Protein AF-A0A8B6Y1W4-F1 (afdb_monomer_lite)

Structure (mmCIF, N/CA/C/O backbone):
data_AF-A0A8B6Y1W4-F1
#
_entry.id   AF-A0A8B6Y1W4-F1
#
loop_
_atom_site.group_PDB
_atom_site.id
_atom_site.type_symbol
_atom_site.label_atom_id
_atom_site.label_alt_id
_atom_site.label_comp_id
_atom_site.label_asym_id
_atom_site.label_entity_id
_atom_site.label_seq_id
_atom_site.pdbx_PDB_ins_code
_atom_site.Cartn_x
_atom_site.Cartn_y
_atom_site.Cartn_z
_atom_site.occupancy
_atom_site.B_iso_or_equiv
_atom_site.auth_seq_id
_atom_site.auth_comp_id
_atom_site.auth_asym_id
_atom_site.auth_atom_id
_atom_site.pdbx_PDB_model_num
ATOM 1 N N . MET A 1 1 ? 24.522 -1.149 -4.934 1.00 46.28 1 MET A N 1
ATOM 2 C CA . MET A 1 1 ? 24.017 -0.867 -6.283 1.00 46.28 1 MET A CA 1
ATOM 3 C C . MET A 1 1 ? 22.520 -0.757 -6.133 1.00 46.28 1 MET A C 1
ATOM 5 O O . MET A 1 1 ? 21.873 -1.761 -5.844 1.00 46.28 1 MET A O 1
ATOM 9 N N . LEU A 1 2 ? 22.019 0.471 -6.089 1.00 55.31 2 LEU A N 1
ATOM 10 C CA . LEU A 1 2 ? 20.585 0.722 -6.046 1.00 55.31 2 LEU A CA 1
ATOM 11 C C . LEU A 1 2 ? 20.017 0.372 -7.426 1.00 55.31 2 LEU A C 1
ATOM 13 O O . LEU A 1 2 ? 20.723 0.486 -8.421 1.00 55.31 2 LEU A O 1
ATOM 17 N N . LEU A 1 3 ? 18.756 -0.062 -7.495 1.00 59.62 3 LEU A N 1
ATOM 18 C CA . LEU A 1 3 ? 18.082 -0.335 -8.778 1.00 59.62 3 LEU A CA 1
ATOM 19 C C . LEU A 1 3 ? 18.080 0.899 -9.702 1.00 59.62 3 LEU A C 1
ATOM 21 O O . LEU A 1 3 ? 18.023 0.762 -10.918 1.00 59.62 3 LEU A O 1
ATOM 25 N N . GLU A 1 4 ? 18.181 2.091 -9.109 1.00 60.78 4 GLU A N 1
ATOM 26 C CA . GLU A 1 4 ? 18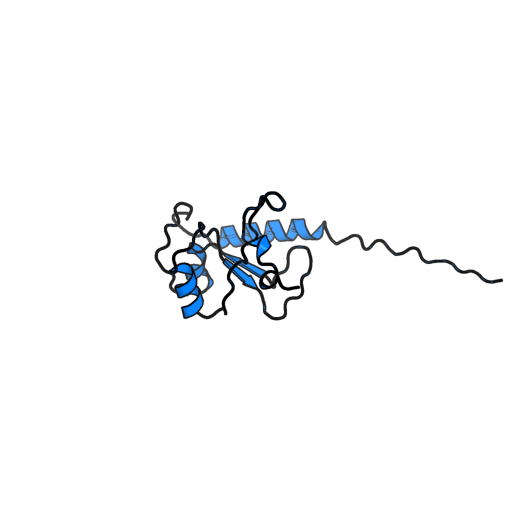.288 3.385 -9.787 1.00 60.78 4 GLU A CA 1
ATOM 27 C C . GLU A 1 4 ? 19.642 3.596 -10.492 1.00 60.78 4 GLU A C 1
ATOM 29 O O . GLU A 1 4 ? 19.711 4.387 -11.426 1.00 60.78 4 GLU A O 1
ATOM 34 N N . ASP A 1 5 ? 20.694 2.864 -10.104 1.00 62.69 5 ASP A N 1
ATOM 35 C CA . ASP A 1 5 ? 22.052 3.013 -10.656 1.00 62.69 5 ASP A CA 1
ATOM 36 C C . ASP A 1 5 ? 22.260 2.217 -11.961 1.00 62.69 5 ASP A C 1
ATOM 38 O O . ASP A 1 5 ? 23.322 2.282 -12.579 1.00 62.69 5 ASP A O 1
ATOM 42 N N . SER A 1 6 ? 21.272 1.413 -12.361 1.00 68.31 6 SER A N 1
ATOM 43 C CA . S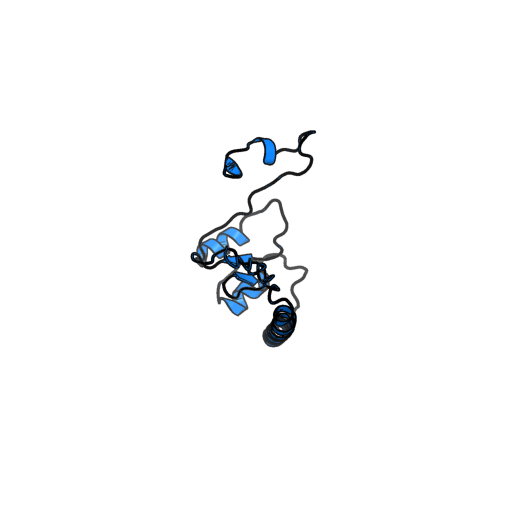ER A 1 6 ? 21.347 0.492 -13.498 1.00 68.31 6 SER A CA 1
ATOM 44 C C . SER A 1 6 ? 20.279 0.832 -14.536 1.00 68.31 6 SER A C 1
ATOM 46 O O . SER A 1 6 ? 19.164 0.309 -14.497 1.00 68.31 6 SER A O 1
ATOM 48 N N . GLU A 1 7 ? 20.640 1.714 -15.470 1.00 66.44 7 GLU A N 1
ATOM 49 C CA . GLU A 1 7 ? 19.762 2.251 -16.525 1.00 66.44 7 GLU A CA 1
ATOM 50 C C . GLU A 1 7 ? 19.144 1.152 -17.413 1.00 66.44 7 GLU A C 1
ATOM 52 O O . GLU A 1 7 ? 18.004 1.278 -17.869 1.00 66.44 7 GLU A O 1
ATOM 57 N N . ASP A 1 8 ? 19.844 0.027 -17.566 1.00 70.88 8 ASP A N 1
ATOM 58 C CA . ASP A 1 8 ? 19.430 -1.104 -18.403 1.00 70.88 8 ASP A CA 1
ATOM 59 C C . ASP A 1 8 ? 18.243 -1.900 -17.834 1.00 70.88 8 ASP A C 1
ATOM 61 O O . ASP A 1 8 ? 17.544 -2.600 -18.571 1.00 70.88 8 ASP A O 1
ATOM 65 N N . LEU A 1 9 ? 17.977 -1.810 -16.525 1.00 80.25 9 LEU A N 1
ATOM 66 C CA . LEU A 1 9 ? 16.931 -2.616 -15.883 1.00 80.25 9 LEU A CA 1
ATOM 67 C C . LEU A 1 9 ? 15.515 -2.102 -16.168 1.00 80.25 9 LEU A C 1
ATOM 69 O O . LEU A 1 9 ? 14.560 -2.879 -16.128 1.00 80.25 9 LEU A O 1
ATOM 73 N N . ASN A 1 10 ? 15.369 -0.817 -16.495 1.00 80.00 10 ASN A N 1
ATOM 74 C CA . ASN A 1 10 ? 14.077 -0.204 -16.819 1.00 80.00 10 ASN A CA 1
ATOM 75 C C . ASN A 1 10 ? 13.688 -0.335 -18.298 1.00 80.00 10 ASN A C 1
ATOM 77 O O . ASN A 1 10 ? 12.578 0.049 -18.685 1.00 80.00 10 ASN A O 1
ATOM 81 N N . GLN A 1 11 ? 14.573 -0.878 -19.133 1.00 82.00 11 GLN A N 1
ATOM 82 C CA . GLN A 1 11 ? 14.340 -1.047 -20.561 1.00 82.00 11 GLN A CA 1
ATOM 83 C C . GLN A 1 11 ? 14.212 -2.522 -20.931 1.00 82.00 11 GLN A C 1
ATOM 85 O O . GLN A 1 11 ? 14.665 -3.412 -20.218 1.00 82.00 11 GLN A O 1
ATOM 90 N N . ASN A 1 12 ? 13.515 -2.765 -22.040 1.00 83.88 12 ASN A N 1
AT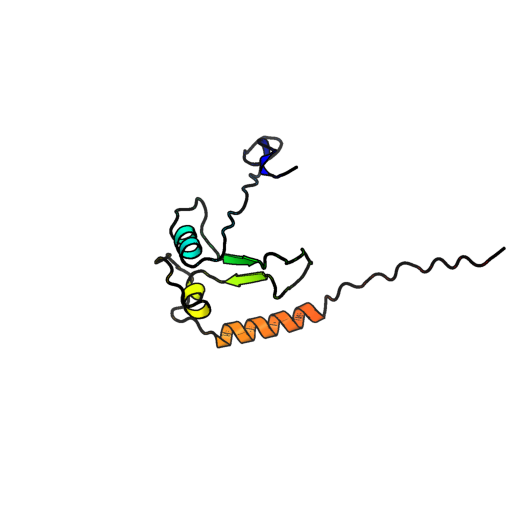OM 91 C CA . ASN A 1 12 ? 13.465 -4.091 -22.634 1.00 83.88 12 ASN A CA 1
ATOM 92 C C . ASN A 1 12 ? 14.612 -4.177 -23.644 1.00 83.88 12 ASN A C 1
ATOM 94 O O . ASN A 1 12 ? 14.607 -3.437 -24.630 1.00 83.88 12 ASN A O 1
ATOM 98 N N . THR A 1 13 ? 15.568 -5.056 -23.374 1.00 85.50 13 THR A N 1
ATOM 99 C CA . THR A 1 13 ? 16.777 -5.279 -24.176 1.00 85.50 13 THR A CA 1
ATOM 100 C C . THR A 1 13 ? 16.915 -6.781 -24.432 1.00 85.50 13 THR A C 1
ATOM 102 O O . THR A 1 13 ? 16.353 -7.585 -23.695 1.00 85.50 13 THR A O 1
ATOM 105 N N . GLU A 1 14 ? 17.701 -7.208 -25.424 1.00 85.31 14 GLU A N 1
ATOM 106 C CA . GLU A 1 14 ? 17.915 -8.643 -25.695 1.00 85.31 14 GLU A CA 1
ATOM 107 C C . GLU A 1 14 ? 18.443 -9.424 -24.476 1.00 85.31 14 GLU A C 1
ATOM 109 O O . GLU A 1 14 ? 18.070 -10.576 -24.266 1.00 85.31 14 GLU A O 1
ATOM 114 N N . ALA A 1 15 ? 19.262 -8.787 -23.632 1.00 85.56 15 ALA A N 1
ATOM 115 C CA . ALA A 1 15 ? 19.750 -9.366 -22.378 1.00 85.56 15 ALA A CA 1
ATOM 116 C C . ALA A 1 15 ? 18.738 -9.278 -21.216 1.00 85.56 15 ALA A C 1
ATOM 118 O O . ALA A 1 15 ? 18.871 -10.014 -20.238 1.00 85.56 15 ALA A O 1
ATOM 119 N N . ASN A 1 16 ? 17.740 -8.392 -21.306 1.00 85.25 16 ASN A N 1
ATOM 120 C CA . ASN A 1 16 ? 16.732 -8.170 -20.273 1.00 85.25 16 ASN A CA 1
ATOM 121 C C . ASN A 1 16 ? 15.326 -8.005 -20.884 1.00 85.25 16 ASN A C 1
ATOM 123 O O . ASN A 1 16 ? 14.894 -6.879 -21.146 1.00 85.25 16 ASN A O 1
ATOM 127 N N . PRO A 1 17 ? 14.582 -9.106 -21.084 1.00 88.88 17 PRO A N 1
ATOM 128 C CA . PRO A 1 17 ? 13.237 -9.044 -21.649 1.00 88.88 17 PRO A CA 1
ATOM 129 C C . PRO A 1 17 ? 12.190 -8.446 -20.689 1.00 88.88 17 PRO A C 1
ATOM 131 O O . PRO A 1 17 ? 11.081 -8.119 -21.118 1.00 88.88 17 PRO A O 1
ATOM 134 N N . PHE A 1 18 ? 12.509 -8.310 -19.394 1.00 89.19 18 PHE A N 1
ATOM 135 C CA . PHE A 1 18 ? 11.572 -7.880 -18.353 1.00 89.19 18 PHE A CA 1
ATOM 136 C C . PHE A 1 18 ? 12.026 -6.580 -17.683 1.00 89.19 18 PHE A C 1
ATOM 138 O O . PHE A 1 18 ? 13.099 -6.497 -17.096 1.00 89.19 18 PHE A O 1
ATOM 145 N N . LYS A 1 19 ? 11.173 -5.555 -17.715 1.00 88.69 19 LYS A N 1
ATOM 146 C CA . LYS A 1 19 ? 11.467 -4.267 -17.074 1.00 88.69 19 LYS A CA 1
ATOM 147 C C . LYS A 1 19 ? 11.307 -4.373 -15.557 1.00 88.69 19 LYS A C 1
ATOM 149 O O . LYS A 1 19 ? 10.265 -4.822 -15.078 1.00 88.69 19 LYS A O 1
ATOM 154 N N . PHE A 1 20 ? 12.294 -3.899 -14.808 1.00 87.81 20 PHE A N 1
ATOM 155 C CA . PHE A 1 20 ? 12.274 -3.834 -13.349 1.00 87.81 20 PHE A CA 1
ATOM 156 C C . PHE A 1 20 ? 11.970 -2.413 -12.885 1.00 87.81 20 PHE A C 1
ATOM 158 O O . PHE A 1 20 ? 12.874 -1.639 -12.597 1.00 87.81 20 PHE A O 1
ATOM 165 N N . LEU A 1 21 ? 10.684 -2.085 -12.777 1.00 86.50 21 LEU A N 1
ATOM 166 C CA . LEU A 1 21 ? 10.250 -0.780 -12.283 1.00 86.50 21 LEU A CA 1
ATOM 167 C C . LEU A 1 21 ? 10.208 -0.772 -10.743 1.00 86.50 21 LEU A C 1
ATOM 169 O O . LEU A 1 21 ? 9.633 -1.690 -10.147 1.00 86.50 21 LEU A O 1
ATOM 173 N N . PRO A 1 22 ? 10.769 0.252 -10.073 1.00 85.81 22 PRO A N 1
ATOM 174 C CA . PRO A 1 22 ? 10.657 0.375 -8.627 1.00 85.81 22 PRO A CA 1
ATOM 175 C C . PRO A 1 22 ? 9.205 0.656 -8.224 1.00 85.81 22 PRO A C 1
ATOM 177 O O . PRO A 1 22 ? 8.529 1.508 -8.800 1.00 85.81 22 PRO A O 1
ATOM 180 N N . CYS A 1 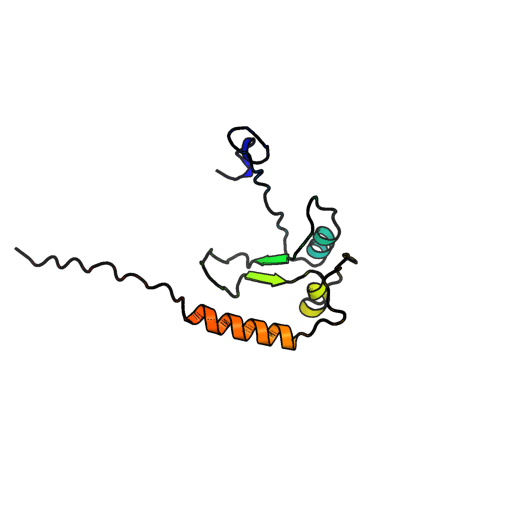23 ? 8.731 -0.042 -7.193 1.00 87.25 23 CYS A N 1
ATOM 181 C CA . CYS A 1 23 ? 7.422 0.233 -6.613 1.00 87.25 23 CYS A CA 1
ATOM 182 C C . CYS A 1 23 ? 7.475 1.561 -5.832 1.00 87.25 23 CYS A C 1
ATOM 184 O O . CYS A 1 23 ? 8.356 1.723 -4.977 1.00 87.25 23 CYS A O 1
ATOM 186 N N . PRO A 1 24 ? 6.569 2.521 -6.096 1.00 88.50 24 PRO A N 1
ATOM 187 C CA . PRO A 1 24 ? 6.570 3.793 -5.391 1.00 88.50 24 PRO A CA 1
ATOM 188 C C . PRO A 1 24 ? 6.240 3.591 -3.908 1.00 88.50 24 PRO A C 1
ATOM 190 O O . PRO A 1 24 ? 5.364 2.808 -3.545 1.00 88.50 24 PRO A O 1
ATOM 193 N N . HIS A 1 25 ? 6.920 4.341 -3.043 1.00 90.50 25 HIS A N 1
ATOM 194 C CA . HIS A 1 25 ? 6.654 4.358 -1.608 1.00 90.50 25 HIS A CA 1
ATOM 195 C C . HIS A 1 25 ? 6.510 5.800 -1.122 1.00 90.50 25 HIS A C 1
ATOM 197 O O . HIS A 1 25 ? 7.183 6.708 -1.607 1.00 90.50 25 HIS A O 1
ATOM 203 N N . VAL A 1 26 ? 5.618 6.017 -0.158 1.00 91.44 26 VAL A N 1
ATOM 204 C CA . VAL A 1 26 ? 5.347 7.331 0.437 1.00 91.44 26 VAL A CA 1
ATOM 205 C C . VAL A 1 26 ? 5.234 7.208 1.950 1.00 91.44 26 VAL A C 1
ATOM 207 O O . VAL A 1 26 ? 4.997 6.123 2.487 1.00 91.44 26 VAL A O 1
ATOM 210 N N . SER A 1 27 ? 5.404 8.322 2.661 1.00 91.56 27 SER A N 1
ATOM 211 C CA . SER A 1 27 ? 5.099 8.353 4.090 1.00 91.56 27 SER A CA 1
ATOM 212 C C . SER A 1 27 ? 3.597 8.175 4.324 1.00 91.56 27 SER A C 1
ATOM 214 O O . SER A 1 27 ? 2.768 8.614 3.529 1.00 91.56 27 SER A O 1
ATOM 216 N N . CYS A 1 28 ? 3.248 7.536 5.440 1.00 89.62 28 CYS A N 1
ATOM 217 C CA . CYS A 1 28 ? 1.867 7.242 5.817 1.00 89.62 28 CYS A CA 1
ATOM 218 C C . CYS A 1 28 ? 1.157 8.472 6.418 1.00 89.62 28 CYS A C 1
ATOM 220 O O . CYS A 1 28 ? 0.766 8.442 7.582 1.00 89.62 28 CYS A O 1
ATOM 222 N N . SER A 1 29 ? 1.032 9.563 5.657 1.00 90.62 29 SER A N 1
ATOM 223 C CA . SER A 1 29 ? 0.127 10.675 5.988 1.00 90.62 29 SER A CA 1
ATOM 224 C C . SER A 1 29 ? -1.163 10.566 5.181 1.00 90.62 29 SER A C 1
ATOM 226 O O . SER A 1 29 ? -1.149 10.074 4.054 1.00 90.62 29 SER A O 1
ATOM 228 N N . GLU A 1 30 ? -2.270 11.057 5.734 1.00 89.31 30 GLU A N 1
ATOM 229 C CA . GLU A 1 30 ? -3.592 11.032 5.087 1.00 89.31 30 GLU A CA 1
ATOM 230 C C . GLU A 1 30 ? -3.548 11.647 3.683 1.00 89.31 30 GLU A C 1
ATOM 232 O O . GLU A 1 30 ? -3.964 11.032 2.704 1.00 89.31 30 GLU A O 1
ATOM 237 N N . THR A 1 31 ? -2.913 12.814 3.567 1.00 90.81 31 THR A N 1
ATOM 238 C CA . THR A 1 31 ? -2.712 13.522 2.298 1.00 90.81 31 THR A CA 1
ATOM 239 C C . THR A 1 31 ? -1.904 12.716 1.285 1.00 90.81 31 THR A C 1
ATOM 241 O O . THR A 1 31 ? -2.231 12.709 0.102 1.00 90.81 31 THR A O 1
ATOM 244 N N . ASN A 1 32 ? -0.858 12.009 1.720 1.00 91.44 32 ASN A N 1
ATOM 245 C CA . ASN A 1 32 ? -0.008 11.236 0.817 1.00 91.44 32 ASN A CA 1
ATOM 246 C C . ASN A 1 32 ? -0.701 9.962 0.343 1.00 91.44 32 ASN A C 1
ATOM 248 O O . ASN A 1 32 ? -0.562 9.597 -0.824 1.00 91.44 32 ASN A O 1
ATOM 252 N N . ILE A 1 33 ? -1.466 9.318 1.226 1.00 89.38 33 ILE A N 1
ATOM 253 C CA . ILE A 1 33 ? -2.289 8.156 0.884 1.00 89.38 33 ILE A CA 1
ATOM 254 C C . ILE A 1 33 ? -3.353 8.564 -0.141 1.00 89.38 33 ILE A C 1
ATOM 256 O O . ILE A 1 33 ? -3.507 7.897 -1.162 1.00 89.38 33 ILE A O 1
ATOM 260 N N . PHE A 1 34 ? -4.028 9.694 0.072 1.00 89.75 34 PHE A N 1
ATOM 261 C CA . PHE A 1 34 ? -4.984 10.225 -0.896 1.00 89.75 34 PHE A CA 1
ATOM 262 C C . PHE A 1 34 ? -4.318 10.519 -2.248 1.00 89.75 34 PHE A C 1
ATOM 264 O O . PHE A 1 34 ? -4.760 10.028 -3.286 1.00 89.75 34 PHE A O 1
ATOM 271 N N . ASN A 1 35 ? -3.209 11.263 -2.234 1.00 90.00 35 ASN A N 1
ATOM 272 C CA . ASN A 1 35 ? -2.511 11.679 -3.449 1.00 90.00 35 ASN A CA 1
ATOM 273 C C . ASN A 1 35 ? -1.988 10.492 -4.263 1.00 90.00 35 ASN A C 1
ATOM 275 O O . ASN A 1 35 ? -2.066 10.519 -5.491 1.00 90.00 35 ASN A O 1
ATOM 279 N N . ILE A 1 36 ? -1.463 9.448 -3.610 1.00 89.25 36 ILE A N 1
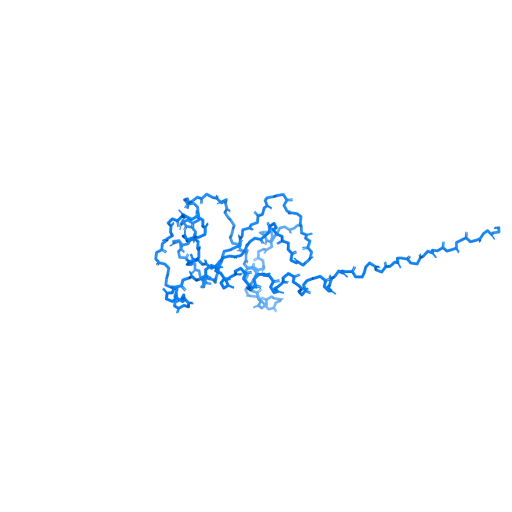ATOM 280 C CA . ILE A 1 36 ? -0.944 8.288 -4.339 1.00 89.25 36 ILE A CA 1
ATOM 281 C C . ILE A 1 36 ? -2.062 7.460 -4.965 1.00 89.25 36 ILE A C 1
ATOM 283 O O . ILE A 1 36 ? -1.875 6.944 -6.059 1.00 89.25 36 ILE A O 1
ATOM 287 N N . LEU A 1 37 ? -3.224 7.367 -4.318 1.00 87.00 37 LEU A N 1
ATOM 288 C CA . LEU A 1 37 ? -4.387 6.680 -4.880 1.00 87.00 37 LEU A CA 1
ATOM 289 C C . LEU A 1 37 ? -5.065 7.497 -5.989 1.00 87.00 37 LEU A C 1
ATOM 291 O O . LEU A 1 37 ? -5.646 6.915 -6.898 1.00 87.00 37 LEU A O 1
ATOM 295 N N . ALA A 1 38 ? -4.988 8.830 -5.922 1.00 87.25 38 ALA A N 1
ATOM 296 C CA . ALA A 1 38 ? -5.572 9.730 -6.917 1.00 87.25 38 ALA A CA 1
ATOM 297 C C . ALA A 1 38 ? -4.721 9.849 -8.187 1.00 87.25 38 ALA A C 1
ATOM 299 O O . ALA A 1 38 ? -5.241 10.139 -9.265 1.00 87.25 38 ALA A O 1
ATOM 300 N N . LYS A 1 39 ? -3.400 9.682 -8.058 1.00 87.88 39 LYS A N 1
ATOM 301 C CA . LYS A 1 39 ? -2.470 9.815 -9.176 1.00 87.88 39 LYS A CA 1
ATOM 302 C C . LYS A 1 39 ? -2.743 8.720 -10.222 1.00 87.88 39 LYS A C 1
ATOM 304 O O . LYS A 1 39 ? -2.905 7.562 -9.843 1.00 87.88 39 LYS A O 1
ATOM 309 N N . PRO A 1 40 ? -2.747 9.043 -11.527 1.00 84.62 40 PRO A N 1
ATOM 310 C CA . PRO A 1 40 ? -2.773 8.018 -12.561 1.00 84.62 40 PRO A CA 1
ATOM 311 C C . PRO A 1 40 ? -1.482 7.192 -12.508 1.00 84.62 40 PRO A C 1
ATOM 313 O O . PRO A 1 40 ? -0.382 7.747 -12.435 1.00 84.62 40 PRO A O 1
ATOM 316 N N . HIS A 1 41 ? -1.628 5.871 -12.559 1.00 85.25 41 HIS A N 1
ATOM 317 C CA . HIS A 1 41 ? -0.519 4.922 -12.647 1.00 85.25 41 HIS A CA 1
ATOM 318 C C . HIS A 1 41 ? -0.617 4.142 -13.952 1.00 85.25 41 HIS A C 1
ATOM 320 O O . HIS A 1 41 ? -1.715 3.868 -14.433 1.00 85.25 41 HIS A O 1
ATOM 326 N N . ASP A 1 42 ? 0.529 3.705 -14.468 1.00 86.75 42 ASP A N 1
ATOM 327 C CA . ASP A 1 42 ? 0.612 2.830 -15.649 1.00 86.75 42 ASP A CA 1
ATOM 328 C C . ASP A 1 42 ? 0.190 1.376 -15.344 1.00 86.75 42 ASP A C 1
ATOM 330 O O . ASP A 1 42 ? 0.333 0.479 -16.174 1.00 86.75 42 ASP A O 1
ATOM 334 N N . PHE A 1 43 ? -0.309 1.124 -14.132 1.00 85.81 43 PHE A N 1
ATOM 335 C CA . PHE A 1 43 ? -0.736 -0.174 -13.631 1.00 85.81 43 PHE A CA 1
ATOM 336 C C . PHE A 1 43 ? -2.043 -0.055 -12.842 1.00 85.81 43 PHE A C 1
ATOM 338 O O . PHE A 1 43 ? -2.357 0.981 -12.254 1.00 85.81 43 PHE A O 1
ATOM 345 N N . GLN A 1 44 ? -2.794 -1.155 -12.787 1.00 84.62 44 GLN A N 1
ATOM 346 C CA . GLN A 1 44 ? -3.969 -1.260 -11.929 1.00 84.62 44 GLN A CA 1
ATOM 347 C C . GLN A 1 44 ? -3.535 -1.451 -10.470 1.00 84.62 44 GLN A C 1
ATOM 349 O O . GLN A 1 44 ? -2.748 -2.345 -10.155 1.00 84.62 44 GLN A O 1
ATOM 354 N N . ILE A 1 45 ? -4.061 -0.620 -9.569 1.00 85.62 45 ILE A N 1
ATOM 355 C CA . ILE A 1 45 ? -3.784 -0.732 -8.135 1.00 85.62 45 ILE A CA 1
ATOM 356 C C . ILE A 1 45 ? -4.563 -1.920 -7.569 1.00 85.62 45 ILE A C 1
ATOM 358 O O . ILE A 1 45 ? -5.787 -1.870 -7.468 1.00 85.62 45 ILE A O 1
ATOM 362 N N . ASP A 1 46 ? -3.847 -2.961 -7.148 1.00 86.38 46 ASP A N 1
ATOM 363 C CA . ASP A 1 46 ? -4.463 -4.091 -6.448 1.00 86.38 46 ASP A CA 1
ATOM 364 C C . ASP A 1 46 ? -4.675 -3.804 -4.950 1.00 86.38 46 ASP A C 1
ATOM 366 O O . ASP A 1 46 ? -5.688 -4.190 -4.370 1.00 86.38 46 ASP A O 1
ATOM 370 N N . GLY A 1 47 ? -3.737 -3.100 -4.311 1.00 88.62 47 GLY A N 1
ATOM 371 C CA . GLY A 1 47 ? -3.800 -2.753 -2.892 1.00 88.62 47 GLY A CA 1
ATOM 372 C C . GLY A 1 47 ? -2.567 -2.006 -2.396 1.00 88.62 47 GLY A C 1
ATOM 373 O O . GLY A 1 47 ? -1.644 -1.7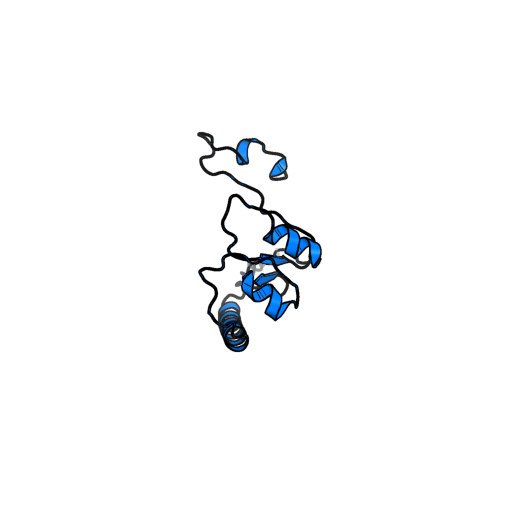17 -3.156 1.00 88.62 47 GLY A O 1
ATOM 374 N N . VAL A 1 48 ? -2.582 -1.672 -1.108 1.00 90.06 48 VAL A N 1
ATOM 375 C CA . VAL A 1 48 ? -1.571 -0.851 -0.439 1.00 90.06 48 VAL A CA 1
ATOM 376 C C . VAL A 1 48 ? -0.883 -1.664 0.652 1.00 90.06 48 VAL A C 1
ATOM 378 O O . VAL A 1 48 ? -1.536 -2.274 1.505 1.00 90.06 48 VAL A O 1
ATOM 381 N N . LEU A 1 49 ? 0.452 -1.648 0.629 1.00 92.75 49 LEU A N 1
ATOM 382 C CA . LEU A 1 49 ? 1.299 -2.231 1.665 1.00 92.75 49 LEU A CA 1
ATOM 383 C C . LEU A 1 49 ? 1.761 -1.156 2.652 1.00 92.75 49 LEU A C 1
ATOM 385 O O . LEU A 1 49 ? 2.340 -0.144 2.263 1.00 92.75 49 LEU A O 1
ATOM 389 N N . PHE A 1 50 ? 1.566 -1.418 3.940 1.00 92.06 50 PHE A N 1
ATOM 390 C CA . PHE A 1 50 ? 1.999 -0.560 5.038 1.00 92.06 50 PHE A CA 1
ATOM 391 C C . PHE A 1 50 ? 3.178 -1.206 5.750 1.00 92.06 50 PHE A C 1
ATOM 393 O O . PHE A 1 50 ? 3.008 -2.221 6.419 1.00 92.06 50 PHE A O 1
ATOM 400 N N . TYR A 1 51 ? 4.362 -0.615 5.630 1.00 93.00 51 TYR A N 1
ATOM 401 C CA . TYR A 1 51 ? 5.571 -1.098 6.294 1.00 93.00 51 TYR A CA 1
ATOM 402 C C . TYR A 1 51 ? 5.896 -0.250 7.520 1.00 93.00 51 TYR A C 1
ATOM 404 O O . TYR A 1 51 ? 5.962 0.979 7.450 1.00 93.00 51 TYR A O 1
ATOM 412 N N . HIS A 1 52 ? 6.192 -0.901 8.642 1.00 92.06 52 HIS A N 1
ATOM 413 C CA . HIS A 1 52 ? 6.798 -0.213 9.773 1.00 92.06 52 HIS A CA 1
ATOM 414 C C . HIS A 1 52 ? 8.253 0.172 9.448 1.00 92.06 52 HIS A C 1
ATOM 416 O O . HIS A 1 52 ? 9.044 -0.675 9.035 1.00 92.06 52 HIS A O 1
ATOM 422 N N . ARG A 1 53 ? 8.643 1.433 9.690 1.00 88.44 53 ARG A N 1
ATOM 423 C CA . ARG A 1 53 ? 9.961 1.987 9.292 1.00 88.44 53 ARG A CA 1
ATOM 424 C C . ARG A 1 53 ? 11.161 1.247 9.891 1.00 88.44 53 ARG A C 1
ATOM 426 O O . ARG A 1 53 ? 12.230 1.238 9.299 1.00 88.44 53 ARG A O 1
ATOM 433 N N . LEU A 1 54 ? 10.983 0.637 11.063 1.00 88.62 54 LEU A N 1
ATOM 434 C CA . LEU A 1 54 ? 12.021 -0.144 11.753 1.00 88.62 54 LEU A CA 1
ATOM 435 C C . LEU A 1 54 ? 11.898 -1.656 11.506 1.00 88.62 54 LEU A C 1
ATOM 437 O O . LEU A 1 54 ? 12.563 -2.447 12.174 1.00 88.62 54 LEU A O 1
ATOM 441 N N . SER A 1 55 ? 11.007 -2.083 10.606 1.00 86.25 55 SER A N 1
ATOM 442 C CA . SER A 1 55 ? 10.848 -3.499 10.291 1.00 86.25 55 SER A CA 1
ATOM 443 C C . SER A 1 55 ? 12.075 -4.005 9.544 1.00 86.25 55 SER A C 1
ATOM 445 O O . SER A 1 55 ? 12.398 -3.530 8.460 1.00 86.25 55 SER A O 1
ATOM 447 N N . GLN A 1 56 ? 12.733 -5.019 10.097 1.00 88.19 56 GLN A N 1
ATOM 448 C CA . GLN A 1 56 ? 13.736 -5.782 9.364 1.00 88.19 56 GLN A CA 1
ATOM 449 C C . GLN A 1 56 ? 13.049 -6.792 8.448 1.00 88.19 56 GLN A C 1
ATOM 451 O O . GLN A 1 56 ? 11.989 -7.327 8.787 1.00 88.19 56 GLN A O 1
ATOM 456 N N . TYR A 1 57 ? 13.674 -7.092 7.310 1.00 88.00 57 TYR A N 1
ATOM 457 C CA . TYR A 1 57 ? 13.199 -8.170 6.457 1.00 88.00 57 TYR A CA 1
ATOM 458 C C . TYR A 1 57 ? 13.301 -9.497 7.211 1.00 88.00 57 TYR A C 1
ATOM 460 O O . TYR A 1 57 ? 14.385 -9.931 7.604 1.00 88.00 57 TYR A O 1
ATOM 468 N N . ARG A 1 58 ? 12.152 -10.135 7.429 1.00 86.00 58 ARG A N 1
ATOM 469 C CA . ARG A 1 58 ? 12.056 -11.485 7.975 1.00 86.00 58 ARG A CA 1
ATOM 470 C C . ARG A 1 58 ? 11.106 -12.282 7.093 1.00 86.00 58 ARG A C 1
ATOM 472 O O . ARG A 1 58 ? 9.975 -11.827 6.907 1.00 86.00 58 ARG A O 1
ATOM 479 N N . PRO A 1 59 ? 11.544 -13.429 6.549 1.00 85.00 59 PRO A N 1
ATOM 480 C CA . PRO A 1 59 ? 10.682 -14.253 5.722 1.00 85.00 59 PRO A CA 1
ATOM 481 C C . PRO A 1 59 ? 9.499 -14.767 6.548 1.00 85.00 59 PRO A C 1
ATOM 483 O O . PRO A 1 59 ? 9.639 -15.098 7.726 1.00 85.00 59 PRO A O 1
ATOM 486 N N . GLY A 1 60 ? 8.333 -14.843 5.911 1.00 83.81 60 GLY A N 1
ATOM 487 C CA . GLY A 1 60 ? 7.089 -15.271 6.542 1.00 83.81 60 GLY A CA 1
ATOM 488 C C . GLY A 1 60 ? 6.181 -14.115 6.959 1.00 83.81 60 GLY A C 1
ATOM 489 O O . GLY A 1 60 ? 6.418 -12.944 6.661 1.00 83.81 60 GLY A O 1
ATOM 490 N N . ARG A 1 61 ? 5.081 -14.466 7.628 1.00 76.19 61 ARG A N 1
ATOM 491 C CA . ARG A 1 61 ? 4.042 -13.512 8.022 1.00 76.19 61 ARG A CA 1
ATOM 492 C C . ARG A 1 61 ? 4.513 -12.705 9.227 1.00 76.19 61 ARG A C 1
ATOM 494 O O . ARG A 1 61 ? 4.754 -13.264 10.295 1.00 76.19 61 ARG A O 1
ATOM 501 N N . ASN A 1 62 ? 4.598 -11.390 9.070 1.00 81.50 62 ASN A N 1
ATOM 502 C CA . ASN A 1 62 ? 4.945 -10.472 10.145 1.00 81.50 62 ASN A CA 1
ATOM 503 C C . ASN A 1 62 ? 3.783 -9.483 10.379 1.00 81.50 62 ASN A C 1
ATOM 505 O O . ASN A 1 62 ? 3.072 -9.140 9.440 1.00 81.50 62 ASN A O 1
ATOM 509 N N . PRO A 1 63 ? 3.535 -9.048 11.626 1.00 82.94 63 PRO A N 1
ATOM 510 C CA . PRO A 1 63 ? 2.515 -8.038 11.916 1.00 82.94 63 PRO A CA 1
ATOM 511 C C . PRO A 1 63 ? 2.996 -6.606 11.622 1.00 82.94 63 PRO A C 1
ATOM 513 O O . PRO A 1 63 ? 2.224 -5.666 11.757 1.00 82.94 63 PRO A O 1
ATOM 516 N N . LEU A 1 64 ? 4.275 -6.434 11.268 1.00 86.75 64 LEU A N 1
ATOM 517 C CA . LEU A 1 64 ? 4.898 -5.137 10.985 1.00 86.75 64 LEU A CA 1
ATOM 518 C C . LEU A 1 64 ? 4.691 -4.679 9.534 1.00 86.75 64 LEU A C 1
ATOM 520 O O . LEU A 1 64 ? 5.092 -3.569 9.182 1.00 86.75 64 LEU A O 1
ATOM 524 N N . VAL A 1 65 ? 4.084 -5.537 8.714 1.00 89.69 65 VAL A N 1
ATOM 525 C CA . VAL A 1 65 ? 3.665 -5.256 7.347 1.00 89.69 65 VAL A CA 1
ATOM 526 C C . VAL A 1 65 ? 2.172 -5.547 7.231 1.00 89.69 65 VAL A C 1
ATOM 528 O O . VAL A 1 65 ? 1.726 -6.674 7.444 1.00 89.69 65 VAL A O 1
ATOM 531 N N . GLY A 1 66 ? 1.393 -4.516 6.918 1.00 89.62 66 GLY A N 1
ATOM 532 C CA . GLY A 1 66 ? -0.043 -4.606 6.664 1.00 89.62 66 GLY A CA 1
ATOM 533 C C . GLY A 1 66 ? -0.349 -4.573 5.170 1.00 89.62 66 GLY A C 1
ATOM 534 O O . GLY A 1 66 ? 0.347 -3.906 4.413 1.00 89.62 66 GLY A O 1
ATOM 535 N N . TRP A 1 67 ? -1.409 -5.260 4.750 1.00 90.31 67 TRP A N 1
ATOM 536 C CA . TRP A 1 67 ? -1.931 -5.215 3.383 1.00 90.31 67 TRP A CA 1
ATOM 537 C C . TRP A 1 67 ? -3.411 -4.873 3.419 1.00 90.31 67 TRP A C 1
ATOM 539 O O . TRP A 1 67 ? -4.166 -5.559 4.112 1.00 90.31 67 TRP A O 1
ATOM 549 N N . LEU A 1 68 ? -3.819 -3.852 2.667 1.00 89.31 68 LEU A N 1
ATOM 550 C CA . LEU A 1 68 ? -5.217 -3.449 2.540 1.00 89.31 68 LEU A CA 1
ATOM 551 C C . LEU A 1 68 ? -5.582 -3.209 1.080 1.00 89.31 68 LEU A C 1
ATOM 553 O O . LEU A 1 68 ? -4.808 -2.631 0.318 1.00 89.31 68 LEU A O 1
ATOM 557 N N . LYS A 1 69 ? -6.801 -3.602 0.707 1.00 87.94 69 LYS A N 1
ATOM 558 C CA . LYS A 1 69 ? -7.393 -3.149 -0.552 1.00 87.94 69 LYS A CA 1
ATOM 559 C C . LYS A 1 69 ? -7.787 -1.677 -0.425 1.00 87.94 69 LYS A C 1
ATOM 561 O O . LYS A 1 69 ? -8.138 -1.248 0.676 1.00 87.94 69 LYS A O 1
ATOM 566 N N . PRO A 1 70 ? -7.805 -0.906 -1.520 1.00 87.38 70 PRO A N 1
ATOM 567 C CA . PRO A 1 70 ? -8.039 0.526 -1.411 1.00 87.38 70 PRO A CA 1
ATOM 568 C C . PRO A 1 70 ? -9.434 0.893 -0.872 1.00 87.38 70 PRO A C 1
ATOM 570 O O . PRO A 1 70 ? -9.555 1.845 -0.111 1.00 87.38 70 PRO A O 1
ATOM 573 N N . TYR A 1 71 ? -10.462 0.086 -1.164 1.00 85.56 71 TYR A N 1
ATOM 574 C CA . TYR A 1 71 ? -11.808 0.259 -0.595 1.00 85.56 71 TYR A CA 1
ATOM 575 C C . TYR A 1 71 ? -11.883 -0.013 0.916 1.00 85.56 71 TYR A C 1
ATOM 577 O O . TYR A 1 71 ? -12.812 0.441 1.565 1.00 85.56 71 TYR A O 1
ATOM 585 N N . MET A 1 72 ? -10.921 -0.742 1.497 1.00 86.19 72 MET A N 1
ATOM 586 C CA . MET A 1 72 ? -10.893 -1.020 2.941 1.00 86.19 72 MET A CA 1
ATOM 587 C C . MET A 1 72 ? -10.257 0.121 3.743 1.00 86.19 72 MET A C 1
ATOM 589 O O . MET A 1 72 ? -10.353 0.140 4.970 1.00 86.19 72 MET A O 1
ATOM 593 N N . ILE A 1 73 ? -9.543 1.034 3.077 1.00 87.62 73 ILE A N 1
ATOM 594 C CA . ILE A 1 73 ? -8.785 2.102 3.736 1.00 87.62 73 ILE A CA 1
ATOM 595 C C . ILE A 1 73 ? -9.708 3.042 4.527 1.00 87.62 73 ILE A C 1
ATOM 597 O O . ILE A 1 73 ? -9.396 3.271 5.699 1.00 87.62 73 ILE A O 1
ATOM 601 N N . PRO A 1 74 ? -10.844 3.523 3.982 1.00 87.50 74 PRO A N 1
ATOM 602 C CA . PRO A 1 74 ? -11.774 4.355 4.745 1.00 87.50 74 PRO A CA 1
ATOM 603 C C . PRO A 1 74 ? -12.314 3.655 5.993 1.00 87.50 74 PRO A C 1
ATOM 605 O O . PRO A 1 74 ? -12.282 4.227 7.077 1.00 87.50 74 PRO A O 1
ATOM 608 N N . ASP A 1 75 ? -12.707 2.386 5.881 1.00 86.19 75 ASP A N 1
ATOM 609 C CA . ASP A 1 75 ? -13.338 1.644 6.983 1.00 86.19 75 ASP A CA 1
ATOM 610 C C . ASP A 1 75 ? -12.363 1.233 8.099 1.00 86.19 75 ASP A C 1
ATOM 612 O O . ASP A 1 75 ? -12.760 0.967 9.242 1.00 86.19 75 ASP A O 1
ATOM 616 N N . ILE A 1 76 ? -11.073 1.098 7.779 1.00 87.19 76 ILE A N 1
ATOM 617 C CA . ILE A 1 76 ? -10.048 0.648 8.731 1.00 87.19 76 ILE A CA 1
ATOM 618 C C . ILE A 1 76 ? -9.256 1.820 9.297 1.00 87.19 76 ILE A C 1
ATOM 620 O O . ILE A 1 76 ? -9.014 1.845 10.504 1.00 87.19 76 ILE A O 1
ATOM 624 N N . LEU A 1 77 ? -8.837 2.759 8.447 1.00 86.94 77 LEU A N 1
ATOM 625 C CA . LEU A 1 77 ? -8.000 3.892 8.844 1.00 86.94 77 LEU A CA 1
ATOM 626 C C . LEU A 1 77 ? -8.806 5.170 9.108 1.00 86.94 77 LEU A C 1
ATOM 628 O O . LEU A 1 77 ? -8.272 6.070 9.746 1.00 86.94 77 LEU A O 1
ATOM 632 N N . GLY A 1 78 ? -10.064 5.257 8.661 1.00 86.50 78 GLY A N 1
ATOM 633 C CA . GLY A 1 78 ? -10.885 6.463 8.816 1.00 86.50 78 GLY A CA 1
ATOM 634 C C . GLY A 1 78 ? -10.459 7.615 7.902 1.00 86.50 78 GLY A C 1
ATOM 635 O O . GLY A 1 78 ? -10.710 8.769 8.229 1.00 86.50 78 GLY A O 1
ATOM 636 N N . ILE A 1 79 ? -9.780 7.312 6.792 1.00 86.19 79 ILE A N 1
ATOM 637 C CA . ILE A 1 79 ? -9.219 8.300 5.861 1.00 86.19 79 ILE A CA 1
ATOM 638 C C . ILE A 1 79 ? -10.073 8.342 4.596 1.00 86.19 79 ILE A C 1
ATOM 640 O O . ILE A 1 79 ? -10.417 7.296 4.042 1.00 86.19 79 ILE A O 1
ATOM 644 N N . GLU A 1 80 ? -10.366 9.542 4.102 1.00 83.69 80 GLU A N 1
ATOM 645 C CA . GLU A 1 80 ? -11.010 9.712 2.801 1.00 83.69 80 GLU A CA 1
ATOM 646 C C . GLU A 1 80 ? -10.062 9.282 1.675 1.00 83.69 80 GLU A C 1
ATOM 648 O O . GLU A 1 80 ? -8.907 9.705 1.608 1.00 83.69 80 GLU A O 1
ATOM 653 N N . VAL A 1 81 ? -10.550 8.434 0.770 1.00 81.62 81 VAL A N 1
ATOM 654 C CA . VAL A 1 81 ? -9.820 8.029 -0.436 1.00 81.62 81 VAL A CA 1
ATOM 655 C C . VAL A 1 81 ? -10.593 8.475 -1.675 1.00 81.62 81 VAL A C 1
ATOM 657 O O . VAL A 1 81 ? -11.820 8.587 -1.620 1.00 81.62 81 VAL A O 1
ATOM 660 N N . PRO A 1 82 ? -9.907 8.734 -2.801 1.00 81.56 82 PRO A N 1
ATOM 661 C CA . PRO A 1 82 ? -10.577 9.051 -4.057 1.00 81.56 82 PRO A CA 1
ATOM 662 C C . PRO A 1 82 ? -11.537 7.924 -4.452 1.00 81.56 82 PRO A C 1
ATOM 664 O O . PRO A 1 82 ? -11.335 6.774 -4.065 1.00 81.56 82 PRO A O 1
ATOM 667 N N . VAL A 1 83 ? -12.557 8.218 -5.262 1.00 68.44 83 VAL A N 1
ATOM 668 C CA . VAL A 1 83 ? -13.413 7.171 -5.841 1.00 68.44 83 VAL A CA 1
ATOM 669 C C . VAL A 1 83 ? -12.594 6.402 -6.873 1.00 68.44 83 VAL A C 1
ATOM 671 O O . VAL A 1 83 ? -12.497 6.775 -8.039 1.00 68.44 83 VAL A O 1
ATOM 674 N N . ILE A 1 84 ? -11.949 5.339 -6.419 1.00 66.75 84 ILE A N 1
ATOM 675 C CA . ILE A 1 84 ? -11.231 4.392 -7.265 1.00 66.75 84 ILE A CA 1
ATOM 676 C C . ILE A 1 84 ? -12.235 3.342 -7.723 1.00 66.75 84 ILE A C 1
ATOM 678 O O . ILE A 1 84 ? -12.959 2.780 -6.899 1.00 66.75 84 ILE A O 1
ATOM 682 N N . ASN A 1 85 ? -12.277 3.093 -9.036 1.00 57.31 85 ASN A N 1
ATOM 683 C CA . ASN A 1 85 ? -13.102 2.057 -9.659 1.00 57.31 85 ASN A CA 1
ATOM 684 C C . ASN A 1 85 ? -12.705 0.687 -9.107 1.00 57.31 85 ASN A C 1
ATOM 686 O O . ASN A 1 85 ? -11.846 -0.011 -9.643 1.00 57.31 85 ASN A O 1
ATOM 690 N N . THR A 1 86 ? -13.318 0.313 -7.995 1.00 58.50 86 THR A N 1
ATOM 691 C CA . THR A 1 86 ? -13.127 -0.972 -7.344 1.00 58.50 86 THR A CA 1
ATOM 692 C C . THR A 1 86 ? -14.186 -1.910 -7.891 1.00 58.50 86 THR A C 1
ATOM 694 O O . THR A 1 86 ? -15.163 -2.235 -7.231 1.00 58.50 86 THR A O 1
ATOM 697 N N . ASN A 1 87 ? -13.993 -2.335 -9.142 1.00 55.97 87 ASN A N 1
ATOM 698 C CA . ASN A 1 87 ? -14.882 -3.302 -9.797 1.00 55.97 87 ASN A CA 1
ATOM 699 C C . ASN A 1 87 ? -14.995 -4.622 -9.003 1.00 55.97 87 ASN A C 1
ATOM 701 O O . ASN A 1 87 ? -15.984 -5.332 -9.144 1.00 55.97 87 ASN A O 1
ATOM 705 N N . ASP A 1 88 ? -14.016 -4.906 -8.135 1.00 60.75 88 ASP A N 1
ATOM 706 C CA . ASP A 1 88 ? -13.959 -6.090 -7.270 1.00 60.75 88 ASP A CA 1
ATOM 707 C C . ASP A 1 88 ? -14.341 -5.810 -5.803 1.00 60.75 88 ASP A C 1
ATOM 709 O O . ASP A 1 88 ? -14.177 -6.686 -4.946 1.00 60.75 88 ASP A O 1
ATOM 713 N N . ALA A 1 89 ? -14.790 -4.594 -5.459 1.00 64.44 89 ALA A N 1
ATOM 714 C CA . ALA A 1 89 ? -15.247 -4.327 -4.099 1.00 64.44 89 ALA A CA 1
ATOM 715 C C . ALA A 1 89 ? -16.575 -5.064 -3.847 1.00 64.44 89 ALA A C 1
ATOM 717 O O . ALA A 1 89 ? -17.528 -4.892 -4.611 1.00 64.44 89 ALA A O 1
ATOM 718 N N . PRO A 1 90 ? -16.676 -5.876 -2.779 1.00 65.75 90 PRO A N 1
ATOM 719 C CA . PRO A 1 90 ? -17.971 -6.371 -2.341 1.00 65.75 90 PRO A CA 1
ATOM 720 C C . PRO A 1 90 ? -18.858 -5.183 -1.953 1.00 65.75 90 PRO A C 1
ATOM 722 O O . PRO A 1 90 ? -18.368 -4.187 -1.425 1.00 65.75 90 PRO A O 1
ATOM 725 N N . VAL A 1 91 ? -20.167 -5.313 -2.193 1.00 63.84 91 VAL A N 1
ATOM 726 C CA . VAL A 1 91 ? -21.178 -4.273 -1.906 1.00 63.84 91 VAL A CA 1
ATOM 727 C C . VAL A 1 91 ? -21.089 -3.771 -0.458 1.00 63.84 91 VAL A C 1
ATOM 729 O O . VAL A 1 91 ? -21.350 -2.602 -0.200 1.00 63.84 91 VAL A O 1
ATOM 732 N N . GLU A 1 92 ? -20.656 -4.631 0.470 1.00 67.19 92 GLU A N 1
ATOM 733 C CA . GLU A 1 92 ? -20.348 -4.269 1.852 1.00 67.19 92 GLU A CA 1
ATOM 734 C C . GLU A 1 92 ? -19.040 -4.925 2.315 1.00 67.19 92 GLU A C 1
ATOM 736 O O . GLU A 1 92 ? -18.809 -6.126 2.125 1.00 67.19 92 GLU A O 1
ATOM 741 N N . PHE A 1 93 ? -18.180 -4.143 2.968 1.00 74.25 93 PHE A N 1
ATOM 742 C CA . PHE A 1 93 ? -16.975 -4.647 3.612 1.00 74.25 93 PHE A CA 1
ATOM 743 C C . PHE A 1 93 ? -17.304 -5.207 5.006 1.00 74.25 93 PHE A C 1
ATOM 745 O O . PHE A 1 93 ? -17.623 -4.473 5.939 1.00 74.25 93 PHE A O 1
ATOM 752 N N . ASN A 1 94 ? -17.193 -6.530 5.174 1.00 80.50 94 ASN A N 1
ATOM 753 C CA . ASN A 1 94 ? -17.413 -7.183 6.465 1.00 80.50 94 ASN A CA 1
ATOM 754 C C . ASN A 1 94 ? -16.086 -7.414 7.213 1.00 80.50 94 ASN A C 1
ATOM 756 O O . ASN A 1 94 ? -15.296 -8.310 6.886 1.00 80.50 94 ASN A O 1
ATOM 760 N N . ARG A 1 95 ? -15.865 -6.622 8.267 1.00 80.38 95 ARG A N 1
ATOM 761 C CA . ARG A 1 95 ? -14.667 -6.692 9.116 1.00 80.38 95 ARG A CA 1
ATOM 762 C C . ARG A 1 95 ? -14.506 -8.049 9.819 1.00 80.38 95 ARG A C 1
ATOM 764 O O . ARG A 1 95 ? -13.374 -8.513 9.965 1.00 80.38 95 ARG A O 1
ATOM 771 N N . ASP A 1 96 ? -15.592 -8.710 10.212 1.00 82.25 96 ASP A N 1
ATOM 772 C CA . ASP A 1 96 ? -15.534 -9.999 10.917 1.00 82.25 96 ASP A CA 1
ATOM 773 C C . ASP A 1 96 ? -15.017 -11.113 10.005 1.00 82.25 96 ASP A C 1
ATOM 775 O O . ASP A 1 96 ? -14.181 -11.927 10.409 1.00 82.25 96 ASP A O 1
ATOM 779 N N . VAL A 1 97 ? -15.440 -11.097 8.738 1.00 82.62 97 VAL A N 1
ATOM 780 C CA . VAL A 1 97 ? -14.946 -12.023 7.708 1.00 82.62 97 VAL A CA 1
ATOM 781 C C . VAL A 1 97 ? -13.437 -11.852 7.516 1.00 82.62 97 VAL A C 1
ATOM 783 O O . VAL A 1 97 ? -12.699 -12.843 7.485 1.00 82.62 97 VAL A O 1
ATOM 786 N N . LEU A 1 98 ? -12.954 -10.605 7.467 1.00 81.75 98 LEU A N 1
ATOM 787 C CA . LEU A 1 98 ? -11.522 -10.314 7.374 1.00 81.75 98 LEU A CA 1
ATOM 788 C C . LEU A 1 98 ? -10.754 -10.807 8.613 1.00 81.75 98 LEU A C 1
ATOM 790 O O . LEU A 1 98 ? -9.651 -11.352 8.488 1.00 81.75 98 LEU A O 1
ATOM 794 N N . MET A 1 99 ? -11.310 -10.633 9.814 1.00 82.88 99 MET A N 1
ATOM 795 C CA . MET A 1 99 ? -10.682 -11.119 11.045 1.00 82.88 99 MET A CA 1
ATOM 796 C C . MET A 1 99 ? -10.595 -12.645 11.079 1.00 82.88 99 MET A C 1
ATOM 798 O O . MET A 1 99 ? -9.555 -13.189 11.462 1.00 82.88 99 MET A O 1
ATOM 802 N N . GLU A 1 100 ? -11.644 -13.347 10.656 1.00 85.00 100 GLU A N 1
ATOM 803 C CA . GLU A 1 100 ? -11.650 -14.809 10.618 1.00 85.00 100 GLU A CA 1
ATOM 804 C C . GLU A 1 100 ? -10.658 -15.354 9.583 1.00 85.00 100 GLU A C 1
ATOM 806 O O . GLU A 1 100 ? -9.881 -16.266 9.883 1.00 85.00 100 GLU A O 1
ATOM 811 N N . ALA A 1 101 ? -10.594 -14.745 8.395 1.00 82.44 101 ALA A N 1
ATOM 812 C CA . ALA A 1 101 ? -9.579 -15.072 7.395 1.00 82.44 101 ALA A CA 1
ATOM 813 C C . ALA A 1 101 ? -8.159 -14.884 7.960 1.00 82.44 101 ALA A C 1
ATOM 815 O O . ALA A 1 101 ? -7.313 -15.775 7.852 1.00 82.44 101 ALA A O 1
ATOM 816 N N . ASN A 1 102 ? -7.911 -13.776 8.664 1.00 82.62 102 ASN A N 1
ATOM 817 C CA . ASN A 1 102 ? -6.626 -13.523 9.314 1.00 82.62 102 ASN A CA 1
ATOM 818 C C . ASN A 1 102 ? -6.287 -14.545 10.408 1.00 82.62 102 ASN A C 1
ATOM 820 O O . ASN A 1 102 ? -5.127 -14.948 10.521 1.00 82.62 102 ASN A O 1
ATOM 824 N N . LYS A 1 103 ? -7.269 -14.992 11.200 1.00 83.56 103 LYS A N 1
ATOM 825 C CA . LYS A 1 103 ? -7.069 -16.049 12.207 1.00 83.56 103 LYS A CA 1
ATOM 826 C C . LYS A 1 103 ? -6.701 -17.381 11.559 1.00 83.56 103 LYS A C 1
ATOM 828 O O . LYS A 1 103 ? -5.794 -18.054 12.050 1.00 83.56 103 LYS A O 1
ATOM 833 N N . LYS A 1 104 ? -7.361 -17.756 10.459 1.00 80.38 104 LYS A N 1
ATOM 834 C CA . LYS A 1 104 ? -7.040 -18.975 9.696 1.00 80.38 104 LYS A CA 1
ATOM 835 C C . LYS A 1 104 ? -5.605 -18.937 9.167 1.00 80.38 104 LYS A C 1
ATOM 837 O O . LYS A 1 104 ? -4.862 -19.891 9.375 1.00 80.38 104 LYS A O 1
ATOM 842 N N . LEU A 1 105 ? -5.185 -17.803 8.605 1.00 74.25 105 LEU A N 1
ATOM 843 C CA . LEU A 1 105 ? -3.823 -17.603 8.091 1.00 74.25 105 LEU A CA 1
ATOM 844 C C . LEU A 1 105 ? -2.739 -17.644 9.183 1.00 74.25 105 LEU A C 1
ATOM 846 O O . LEU A 1 105 ? -1.618 -18.072 8.929 1.00 74.25 105 LEU A O 1
ATOM 850 N N . GLN A 1 106 ? -3.038 -17.225 10.417 1.00 69.62 106 GLN A N 1
ATOM 851 C CA . GLN A 1 106 ? -2.077 -17.347 11.525 1.00 69.62 106 GLN A CA 1
ATOM 852 C C . GLN A 1 106 ? -1.850 -18.793 11.965 1.00 69.62 106 GLN A C 1
ATOM 854 O O . GLN A 1 106 ? -0.759 -19.123 12.430 1.00 69.62 106 GLN A O 1
ATOM 859 N N . LYS A 1 107 ? -2.871 -19.648 11.846 1.00 62.47 107 LYS A N 1
ATOM 860 C CA . LYS A 1 107 ? -2.760 -21.060 12.225 1.00 62.47 107 LYS A CA 1
ATOM 861 C C . LYS A 1 107 ? -1.821 -21.806 11.276 1.00 62.47 107 LYS A C 1
ATOM 863 O O . LYS A 1 107 ? -1.007 -22.579 11.755 1.00 62.47 107 LYS A O 1
ATOM 868 N N . THR A 1 108 ? -1.850 -21.489 9.981 1.00 59.66 108 THR A N 1
ATOM 869 C CA . THR A 1 108 ? -0.997 -22.129 8.966 1.00 59.66 108 THR A CA 1
ATOM 870 C C . THR A 1 108 ? 0.476 -21.714 9.047 1.00 59.66 108 THR A C 1
ATOM 872 O O . THR A 1 108 ? 1.348 -22.511 8.727 1.00 59.66 108 THR A O 1
ATOM 875 N N . THR A 1 109 ? 0.800 -20.489 9.489 1.00 55.16 109 THR A N 1
ATOM 876 C CA . THR A 1 109 ? 2.208 -20.047 9.606 1.00 55.16 109 THR A CA 1
ATOM 877 C C . THR A 1 109 ? 2.948 -20.696 10.783 1.00 55.16 109 THR A C 1
ATOM 879 O O . THR A 1 109 ? 4.173 -20.801 10.739 1.00 55.16 109 THR A O 1
ATOM 882 N N . LYS A 1 110 ? 2.244 -21.172 11.823 1.00 52.56 110 LYS A N 1
ATOM 883 C CA . LYS A 1 110 ? 2.893 -21.851 12.962 1.00 52.56 110 LYS A CA 1
ATOM 884 C C . LYS A 1 110 ? 3.579 -23.167 12.571 1.00 52.56 110 LYS A C 1
ATOM 886 O O . LYS A 1 110 ? 4.531 -23.546 13.244 1.00 52.56 110 LYS A O 1
ATOM 891 N N . ASP A 1 111 ? 3.173 -23.789 11.465 1.00 48.06 111 ASP A N 1
ATOM 892 C CA . ASP A 1 111 ? 3.734 -25.061 10.990 1.00 48.06 111 ASP A CA 1
ATOM 893 C C . ASP A 1 111 ? 4.994 -24.887 10.125 1.00 48.06 111 ASP A C 1
ATOM 895 O O . ASP A 1 111 ? 5.683 -25.853 9.808 1.00 48.06 111 ASP A O 1
ATOM 899 N N . THR A 1 112 ? 5.351 -23.646 9.774 1.00 47.78 112 THR A N 1
ATOM 900 C CA . THR A 1 112 ? 6.604 -23.310 9.078 1.00 47.78 112 THR A CA 1
ATOM 901 C C . THR A 1 112 ? 7.504 -22.466 9.976 1.00 47.78 112 THR A C 1
ATOM 903 O O . THR A 1 112 ? 8.132 -21.502 9.537 1.00 47.78 112 THR A O 1
ATOM 906 N N . SER A 1 113 ? 7.593 -22.809 11.265 1.00 46.62 113 SER A N 1
ATOM 907 C CA . SER A 1 113 ? 8.782 -22.440 12.027 1.00 46.62 113 SER A CA 1
ATOM 908 C C . SER A 1 113 ? 9.967 -23.093 11.325 1.00 46.62 113 SER A C 1
ATOM 910 O O . SER A 1 113 ? 10.117 -24.313 11.367 1.00 46.62 113 SER A O 1
ATOM 912 N N . PHE A 1 114 ? 10.742 -22.272 10.618 1.00 43.44 114 PHE A N 1
ATOM 913 C CA . PHE A 1 114 ? 12.032 -22.593 10.026 1.00 43.44 114 PHE A CA 1
ATOM 914 C C . PHE A 1 114 ? 12.729 -23.649 10.889 1.00 43.44 114 PHE A C 1
ATOM 916 O O . PHE A 1 114 ? 13.064 -23.375 12.046 1.00 43.44 114 PHE A O 1
ATOM 923 N N . VAL A 1 115 ? 12.881 -24.871 10.365 1.00 43.19 115 VAL A N 1
ATOM 924 C CA . VAL A 1 115 ? 13.771 -25.858 10.968 1.00 43.19 115 VAL A CA 1
ATOM 925 C C . VAL A 1 115 ? 15.128 -25.180 10.951 1.00 43.19 115 VAL A C 1
ATOM 927 O O . VAL A 1 115 ? 15.784 -25.107 9.917 1.00 43.19 115 VAL A O 1
ATOM 930 N N . VAL A 1 116 ? 15.521 -24.610 12.090 1.00 42.41 116 VAL A N 1
ATOM 931 C CA . VAL A 1 116 ? 16.914 -24.310 12.367 1.00 42.41 116 VAL A CA 1
ATOM 932 C C . VAL A 1 116 ? 17.578 -25.668 12.259 1.00 42.41 116 VAL A C 1
ATOM 934 O O . VAL A 1 116 ? 17.487 -26.486 13.177 1.00 42.41 116 VAL A O 1
ATOM 937 N N . SER A 1 117 ? 18.161 -25.951 11.094 1.00 38.66 117 SER A N 1
ATOM 938 C CA . SER A 1 117 ? 19.125 -27.021 10.949 1.00 38.66 117 SER A CA 1
ATOM 939 C C . SER A 1 117 ? 20.138 -26.757 12.047 1.00 38.66 117 SER A C 1
ATOM 941 O O . SER A 1 117 ? 20.886 -25.780 11.984 1.00 38.66 117 SER A O 1
ATOM 943 N N . LYS A 1 118 ? 20.078 -27.554 13.116 1.00 40.50 118 LYS A N 1
ATOM 944 C CA . LYS A 1 118 ? 21.126 -27.573 14.124 1.00 40.50 118 LYS A CA 1
ATOM 945 C C . LYS A 1 118 ? 22.406 -27.796 13.336 1.00 40.50 118 LYS A C 1
ATOM 947 O O . LYS A 1 118 ? 22.570 -28.859 12.741 1.00 40.50 118 LYS A O 1
ATOM 952 N N . SER A 1 119 ? 23.260 -26.779 13.279 1.00 36.00 119 SER A N 1
ATOM 953 C CA . SER A 1 119 ? 24.617 -26.935 12.779 1.00 36.00 119 SER A CA 1
ATOM 954 C C . SER A 1 119 ? 25.213 -28.160 13.480 1.00 36.00 119 SER A C 1
ATOM 956 O O . SER A 1 119 ? 25.028 -28.285 14.699 1.00 36.00 119 SER A O 1
ATOM 958 N N . PRO A 1 120 ? 25.860 -29.090 12.759 1.00 36.94 120 PRO A N 1
ATOM 959 C CA . PRO A 1 120 ? 26.502 -30.230 13.391 1.00 36.94 120 PRO A CA 1
ATOM 960 C C . PRO A 1 120 ? 27.456 -29.704 14.462 1.00 36.94 120 PRO A C 1
ATOM 962 O O . PRO A 1 120 ? 28.320 -28.876 14.170 1.00 36.94 120 PRO A O 1
ATOM 965 N N . LYS A 1 121 ? 27.275 -30.141 15.713 1.00 41.47 121 LYS A N 1
ATOM 966 C CA . LYS A 1 121 ? 28.310 -29.968 16.730 1.00 41.47 121 LYS A CA 1
ATOM 967 C C . LYS A 1 121 ? 29.522 -30.725 16.203 1.00 41.47 121 LYS A C 1
ATOM 969 O O . LYS A 1 121 ? 29.482 -31.947 16.109 1.00 41.47 121 LYS A O 1
ATOM 974 N N . SER A 1 122 ? 30.557 -30.004 15.791 1.00 44.81 122 SER A N 1
ATOM 975 C CA . SER A 1 122 ? 31.859 -30.610 15.571 1.00 44.81 122 SER A CA 1
ATOM 976 C C . SER A 1 122 ? 32.381 -31.040 16.939 1.00 44.81 122 SER A C 1
ATOM 978 O O . SER A 1 122 ? 32.894 -30.216 17.698 1.00 44.81 122 SER A O 1
ATOM 980 N N . ASP A 1 123 ? 32.195 -32.317 17.264 1.00 45.94 123 ASP A N 1
ATOM 981 C CA . ASP A 1 123 ? 32.953 -32.998 18.303 1.00 45.94 123 ASP A CA 1
ATOM 982 C C . ASP A 1 123 ? 34.424 -32.988 17.879 1.00 45.94 123 ASP A C 1
ATOM 984 O O . ASP A 1 123 ? 34.875 -33.824 17.099 1.00 45.94 123 ASP A O 1
ATOM 988 N N . ILE A 1 124 ? 35.183 -32.010 18.367 1.00 43.97 124 ILE A N 1
ATOM 989 C CA . ILE A 1 124 ? 36.642 -32.092 18.361 1.00 43.97 124 ILE A CA 1
ATOM 990 C C . ILE A 1 124 ? 37.030 -32.629 19.736 1.00 43.97 124 ILE A C 1
ATOM 992 O O . ILE A 1 124 ? 37.246 -31.884 20.691 1.00 43.97 124 ILE A O 1
ATOM 996 N N . SER A 1 125 ? 37.039 -33.960 19.829 1.00 38.38 125 SER A N 1
ATOM 997 C CA . SER A 1 125 ? 37.715 -34.692 20.894 1.00 38.38 125 SER A CA 1
ATOM 998 C C . SER A 1 125 ? 39.220 -34.695 20.628 1.00 38.38 125 SER A C 1
ATOM 1000 O O . SER A 1 125 ? 39.670 -34.945 19.513 1.00 38.38 125 SER A O 1
ATOM 1002 N N . MET A 1 126 ? 39.956 -34.428 21.702 1.00 38.84 126 MET A N 1
ATOM 1003 C CA . MET A 1 126 ? 41.408 -34.324 21.850 1.00 38.84 126 MET A CA 1
ATOM 1004 C C . MET A 1 126 ? 42.230 -35.415 21.151 1.00 38.84 126 MET A C 1
ATOM 1006 O O . MET A 1 126 ? 41.850 -36.589 21.176 1.00 38.84 126 MET A O 1
ATOM 1010 N N . LYS A 1 127 ? 43.435 -35.032 20.709 1.00 39.38 127 LYS A N 1
ATOM 1011 C CA . LYS A 1 127 ? 44.701 -35.683 21.082 1.00 39.38 127 LYS A CA 1
ATOM 1012 C C . LYS A 1 127 ? 45.869 -34.717 20.930 1.00 39.38 127 LYS A C 1
ATOM 1014 O O . LYS A 1 127 ? 45.864 -33.963 19.936 1.00 39.38 127 LYS A O 1
#

Radius of gyration: 21.35 Å; chains: 1; bounding box: 66×49×48 Å

pLDDT: mean 75.86, std 16.74, range [36.0, 93.0]

Secondary structure (DSSP, 8-state):
--GGG-GGGGS-BTTB-S--PPPP-----HHHHHHHHHS--SS----EEEE-TTPPP-SS--TTEEEE-TTHHHHHH---------TT--SS--HHHHHHHHHHHHHHHGGG---------------

Sequence (127 aa):
MLLEDSEDLNQNTEANPFKFLPCPHVSCSETNIFNILAKPHDFQIDGVLFYHRLSQYRPGRNPLVGWLKPYMIPDILGIEVPVINTNDAPVEFNRDVLMEANKKLQKTTKDTSFVVSKSPKSDISMK

Foldseek 3Di:
DPPVVDPPQQDCDPVHNDHDDDDDDDDPDLVVQQVVLPDDDPDDDQWDKQADPPDDDDPDDDPRIDIDGPVCCCVPVVHDHPPDPPVPDDPDDDPVVVVVVVVVRVVVRVVPPPPPPPDPPPPPDDD